Protein AF-A0A7C2U7B7-F1 (afdb_monomer)

pLDDT: mean 71.04, std 18.36, range [31.14, 94.94]

Mean predicted aligned error: 12.23 Å

Radius of gyration: 15.91 Å; Cα contacts (8 Å, |Δi|>4): 123; chains: 1; bounding box: 51×44×32 Å

Sequence (130 aa):
MKPDNKTHLIMGVMRTALLKKLYIAVEEWAQEHNVEPIFIEVKYTGLGNNVEIMVVAHKGLENWRDLERDRSFHNFLQTRFDRNDGLGLTMIRIMAEDEYEKYGGDEACNHLASLWYQQRLSQSLVSKSS

Foldseek 3Di:
DDDDPDDPPPPPDPDDPVQVLVQVLVVVLCVVQVFAWPDWDWDAPPPPLEIEIETETQDRCPPPDQVRVVVSSVVSVCVVDPVVVVYHHQYYYYYYPVVCVVLVHPPSVVVVSVVVSVVVVVVVVVVPPD

Nearest PDB structures (foldseek):
  7oyc-assembly1_D2  TM=4.890E-01  e=9.681E-03  Xenopus laevis
  8rxx-assembly1_SC  TM=5.132E-01  e=9.883E-02  Leishmania major strain Friedlin
  8q87-assembly1_Ac  TM=4.882E-01  e=5.438E-02  Gallus gallus
  7oya-assembly1_D2  TM=5.26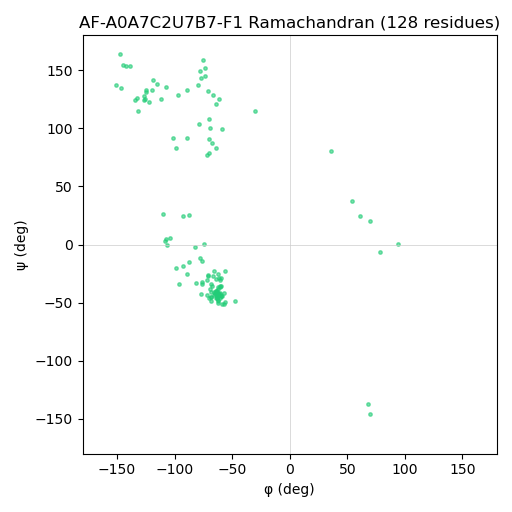9E-01  e=1.377E-01  Danio rerio
  8p5d-assembly1_SD0  TM=5.506E-01  e=4.257E-01  Spraguea lophii 42_110

Structure (mmCIF, N/CA/C/O backbone):
data_AF-A0A7C2U7B7-F1
#
_entry.id   AF-A0A7C2U7B7-F1
#
loop_
_atom_site.group_PDB
_atom_site.id
_atom_site.type_symbol
_atom_site.label_atom_id
_atom_site.label_alt_id
_atom_site.label_comp_id
_atom_site.label_asym_id
_atom_site.label_entity_id
_atom_site.label_seq_id
_atom_site.pdbx_PDB_ins_code
_atom_site.Cartn_x
_atom_site.Cartn_y
_atom_site.Cartn_z
_atom_site.occupancy
_atom_site.B_iso_or_equiv
_atom_site.auth_seq_id
_atom_site.auth_comp_id
_atom_site.auth_asym_id
_atom_site.auth_atom_id
_atom_site.pdbx_PDB_model_num
ATOM 1 N N . MET A 1 1 ? -26.186 26.451 -6.795 1.00 38.72 1 MET A N 1
ATOM 2 C CA . MET A 1 1 ? -25.382 25.212 -6.862 1.00 38.72 1 MET A CA 1
ATOM 3 C C . MET A 1 1 ? -23.996 25.532 -6.338 1.00 38.72 1 MET A C 1
ATOM 5 O O . MET A 1 1 ? -23.393 26.474 -6.836 1.00 38.72 1 MET A O 1
ATOM 9 N N . LYS A 1 2 ? -23.548 24.845 -5.282 1.00 31.14 2 LYS A N 1
ATOM 10 C CA . LYS A 1 2 ? -22.167 24.955 -4.791 1.00 31.14 2 LYS A CA 1
ATOM 11 C C . LYS A 1 2 ? -21.265 24.130 -5.723 1.00 31.14 2 LYS A C 1
ATOM 13 O O . LYS A 1 2 ? -21.736 23.100 -6.197 1.00 31.14 2 LYS A O 1
ATOM 18 N N . PRO A 1 3 ? -20.031 24.560 -6.019 1.00 42.00 3 PRO A N 1
ATOM 19 C CA . PRO A 1 3 ? -19.084 23.708 -6.723 1.00 42.00 3 PRO A CA 1
ATOM 20 C C . PRO A 1 3 ? -18.698 22.526 -5.822 1.00 42.00 3 PRO A C 1
ATOM 22 O O . PRO A 1 3 ? -18.346 22.725 -4.659 1.00 42.00 3 PRO A O 1
ATOM 25 N N . ASP A 1 4 ? -18.810 21.310 -6.357 1.00 44.53 4 ASP A N 1
ATOM 26 C CA . ASP A 1 4 ? -18.358 20.083 -5.705 1.00 44.53 4 ASP A CA 1
ATOM 27 C C . ASP A 1 4 ? -16.844 20.145 -5.480 1.00 44.53 4 ASP A C 1
ATOM 29 O O . ASP A 1 4 ? -16.071 20.343 -6.425 1.00 44.53 4 ASP A O 1
ATOM 33 N N . ASN A 1 5 ? -16.431 19.960 -4.224 1.00 38.12 5 ASN A N 1
ATOM 34 C CA . ASN A 1 5 ? -15.045 19.742 -3.826 1.00 38.12 5 ASN A CA 1
ATOM 35 C C . ASN A 1 5 ? -14.562 18.419 -4.432 1.00 38.12 5 ASN A C 1
ATOM 37 O O . ASN A 1 5 ? -14.574 17.371 -3.793 1.00 38.12 5 ASN A O 1
ATOM 41 N N . LYS A 1 6 ? -14.145 18.470 -5.697 1.00 39.34 6 LYS A N 1
ATOM 42 C CA . LYS A 1 6 ? -13.355 17.414 -6.312 1.00 39.34 6 LYS A CA 1
ATOM 43 C C . LYS A 1 6 ? -12.027 17.352 -5.572 1.00 39.34 6 LYS A C 1
ATOM 45 O O . LYS A 1 6 ? -11.303 18.345 -5.501 1.00 39.34 6 LYS A O 1
ATOM 50 N N . THR A 1 7 ? -11.754 16.182 -5.013 1.00 38.62 7 THR A N 1
ATOM 51 C CA . THR A 1 7 ? -10.451 15.708 -4.561 1.00 38.62 7 THR A CA 1
ATOM 52 C C . THR A 1 7 ? -9.354 16.333 -5.414 1.00 38.62 7 THR A C 1
ATOM 54 O O . THR A 1 7 ? -9.304 16.123 -6.629 1.00 38.62 7 THR A O 1
ATOM 57 N N . HIS A 1 8 ? -8.511 17.155 -4.793 1.00 36.41 8 HIS A N 1
ATOM 58 C CA . HIS A 1 8 ? -7.328 17.679 -5.453 1.00 36.41 8 HIS A CA 1
ATOM 59 C C . HIS A 1 8 ? -6.372 16.499 -5.625 1.00 36.41 8 HIS A C 1
ATOM 61 O O . HIS A 1 8 ? -5.590 16.177 -4.740 1.00 36.41 8 HIS A O 1
ATOM 67 N N . LEU A 1 9 ? -6.485 15.819 -6.765 1.00 38.97 9 LEU A N 1
ATOM 68 C CA . LEU A 1 9 ? -5.456 14.929 -7.275 1.00 38.97 9 LEU A CA 1
ATOM 69 C C . LEU A 1 9 ? -4.190 15.770 -7.445 1.00 38.97 9 LEU A C 1
ATOM 71 O O . LEU A 1 9 ? -4.031 16.489 -8.434 1.00 38.97 9 LEU A O 1
ATOM 75 N N . ILE A 1 10 ? -3.285 15.684 -6.473 1.00 46.34 10 ILE A N 1
ATOM 76 C CA . ILE A 1 10 ? -1.894 16.076 -6.659 1.00 46.34 10 ILE A CA 1
ATOM 77 C C . ILE A 1 10 ? -1.315 15.055 -7.645 1.00 46.34 10 ILE A C 1
ATOM 79 O O . ILE A 1 10 ? -0.815 13.997 -7.280 1.00 46.34 10 ILE A O 1
ATOM 83 N N . MET A 1 11 ? -1.470 15.345 -8.939 1.00 48.50 11 MET A N 1
ATOM 84 C CA . MET A 1 11 ? -0.898 14.569 -10.035 1.00 48.50 11 MET A CA 1
ATOM 85 C C . MET A 1 11 ? 0.618 14.790 -10.089 1.00 48.50 11 MET A C 1
ATOM 87 O O . MET A 1 11 ? 1.135 15.505 -10.948 1.00 48.50 11 MET A O 1
ATOM 91 N N . GLY A 1 12 ? 1.349 14.138 -9.188 1.00 41.72 12 GLY A N 1
ATOM 92 C CA . GLY A 1 12 ? 2.781 13.904 -9.332 1.00 41.72 12 GLY A CA 1
ATOM 93 C C . GLY A 1 12 ? 3.048 12.882 -10.443 1.00 41.72 12 GLY A C 1
ATOM 94 O O . GLY A 1 12 ? 3.250 11.711 -10.174 1.00 41.72 12 GLY A O 1
ATOM 95 N N . VAL A 1 13 ? 2.986 13.312 -11.707 1.00 41.56 13 VAL A N 1
ATOM 96 C CA . 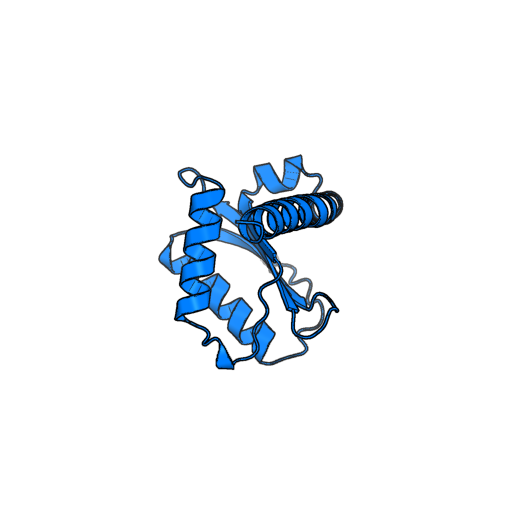VAL A 1 13 ? 3.616 12.695 -12.895 1.00 41.56 13 VAL A CA 1
ATOM 97 C C . VAL A 1 13 ? 3.680 11.139 -12.908 1.00 41.56 13 VAL A C 1
ATOM 99 O O . VAL A 1 13 ? 4.729 10.536 -12.689 1.00 41.56 13 VAL A O 1
ATOM 102 N N . MET A 1 14 ? 2.577 10.461 -13.265 1.00 53.56 14 MET A N 1
ATOM 103 C CA . MET A 1 14 ? 2.556 9.000 -13.498 1.00 53.56 14 MET A CA 1
ATOM 104 C C . MET A 1 14 ? 3.337 8.608 -14.771 1.00 53.56 14 MET A C 1
ATOM 106 O O . MET A 1 14 ? 2.813 8.720 -15.881 1.00 53.56 14 MET A O 1
ATOM 110 N N . ARG A 1 15 ? 4.583 8.126 -14.633 1.00 53.34 15 ARG A N 1
ATOM 111 C CA . ARG A 1 15 ? 5.495 7.872 -15.776 1.00 53.34 15 ARG A CA 1
ATOM 112 C C . ARG A 1 15 ? 5.497 6.458 -16.373 1.00 53.34 15 ARG A C 1
ATOM 114 O O . ARG A 1 15 ? 5.951 6.329 -17.505 1.00 53.34 15 ARG A O 1
ATOM 121 N N . THR A 1 16 ? 5.013 5.405 -15.701 1.00 68.88 16 THR A N 1
ATOM 122 C CA . THR A 1 16 ? 5.154 4.019 -16.217 1.00 68.88 16 THR A CA 1
ATOM 123 C C . THR A 1 16 ? 3.903 3.153 -16.038 1.00 68.88 16 THR A C 1
ATOM 125 O O . THR A 1 16 ? 3.097 3.362 -15.132 1.00 68.88 16 THR A O 1
ATOM 128 N N . ALA A 1 17 ? 3.740 2.148 -16.909 1.00 79.19 17 ALA A N 1
ATOM 129 C CA . ALA A 1 17 ? 2.646 1.174 -16.831 1.00 79.19 17 ALA A CA 1
ATOM 130 C C . ALA A 1 17 ? 2.674 0.355 -15.527 1.00 79.19 17 ALA A C 1
ATOM 132 O O . ALA A 1 17 ? 1.625 -0.051 -15.037 1.00 79.19 17 ALA A O 1
ATOM 133 N N . LEU A 1 18 ? 3.860 0.152 -14.946 1.00 80.88 18 LEU A N 1
ATOM 134 C CA . LEU A 1 18 ? 4.031 -0.586 -13.698 1.00 80.88 18 LEU A CA 1
ATOM 135 C C . LEU A 1 18 ? 3.452 0.159 -12.492 1.00 80.88 18 LEU A C 1
ATOM 137 O O . LEU A 1 18 ? 2.678 -0.426 -11.742 1.00 80.88 18 LEU A O 1
ATOM 141 N N . LEU A 1 19 ? 3.765 1.452 -12.336 1.00 83.44 19 LEU A N 1
ATOM 142 C CA . LEU A 1 19 ? 3.226 2.253 -11.229 1.00 83.44 19 LEU A CA 1
ATOM 143 C C . LEU A 1 19 ? 1.695 2.324 -11.281 1.00 83.44 19 LEU A C 1
ATOM 145 O O . LEU A 1 19 ? 1.044 2.259 -10.245 1.00 83.44 19 LEU A O 1
ATOM 149 N N . LYS A 1 20 ? 1.114 2.380 -12.488 1.00 83.69 20 LYS A N 1
ATOM 150 C CA . LYS A 1 20 ? -0.344 2.322 -12.675 1.00 83.69 20 LYS A CA 1
ATOM 151 C C . LYS A 1 20 ? -0.934 0.988 -12.223 1.00 83.69 20 LYS A C 1
ATOM 153 O O . LYS A 1 20 ? -1.933 0.986 -11.518 1.00 83.69 20 LYS A O 1
ATOM 158 N N . LYS A 1 21 ? -0.315 -0.136 -12.600 1.00 86.06 21 LYS A N 1
ATOM 159 C CA . LYS A 1 21 ? -0.755 -1.465 -12.145 1.00 86.06 21 LYS A CA 1
ATOM 160 C C . LYS A 1 21 ? -0.676 -1.592 -10.625 1.00 86.06 21 LYS A C 1
ATOM 162 O O . LYS A 1 21 ? -1.589 -2.137 -10.023 1.00 86.06 21 LYS A O 1
ATOM 167 N N . LEU A 1 22 ? 0.396 -1.085 -10.015 1.00 87.56 22 LEU A N 1
ATOM 168 C CA . LEU A 1 22 ? 0.559 -1.114 -8.563 1.00 87.56 22 LEU A CA 1
ATOM 169 C C . LEU A 1 22 ? -0.482 -0.253 -7.856 1.00 87.56 22 LEU A C 1
ATOM 171 O O . LEU A 1 22 ? -1.059 -0.718 -6.886 1.00 87.56 22 LEU A O 1
ATOM 175 N N . TYR A 1 23 ? -0.760 0.951 -8.360 1.00 88.31 23 TYR A N 1
ATOM 176 C CA . TYR A 1 23 ? -1.818 1.806 -7.823 1.00 88.31 23 TYR A CA 1
ATOM 177 C C . TYR A 1 23 ? -3.177 1.095 -7.827 1.00 88.31 23 TYR A C 1
ATOM 179 O O . TYR A 1 23 ? -3.819 1.014 -6.788 1.00 88.31 23 TYR A O 1
ATOM 187 N N . ILE A 1 24 ? -3.554 0.495 -8.962 1.00 90.25 24 ILE A N 1
ATOM 188 C CA . ILE A 1 24 ? -4.796 -0.285 -9.081 1.00 90.25 24 ILE A CA 1
ATOM 189 C C . ILE A 1 24 ? -4.808 -1.439 -8.071 1.00 90.25 24 ILE A C 1
ATOM 191 O O . ILE A 1 24 ? -5.796 -1.635 -7.374 1.00 90.25 24 ILE A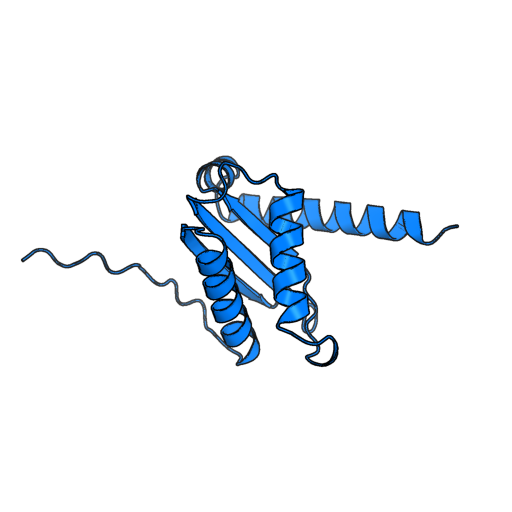 O 1
ATOM 195 N N . ALA A 1 25 ? -3.695 -2.163 -7.933 1.00 91.44 25 ALA A N 1
ATOM 196 C CA . ALA A 1 25 ? -3.583 -3.235 -6.950 1.00 91.44 25 ALA A CA 1
ATOM 197 C C . ALA A 1 25 ? -3.769 -2.723 -5.508 1.00 91.44 25 ALA A C 1
ATOM 199 O O . ALA A 1 25 ? -4.378 -3.408 -4.691 1.00 91.44 25 ALA A O 1
ATOM 200 N N . VAL A 1 26 ? -3.288 -1.518 -5.187 1.00 91.88 26 VAL A N 1
ATOM 201 C CA . VAL A 1 26 ? -3.515 -0.907 -3.869 1.00 91.88 26 VAL A CA 1
ATOM 202 C C . VAL A 1 26 ? -5.000 -0.646 -3.626 1.00 91.88 26 VAL A C 1
ATOM 204 O O . VAL A 1 26 ? -5.503 -0.979 -2.554 1.00 91.88 26 VAL A O 1
ATOM 207 N N . GLU A 1 27 ? -5.700 -0.083 -4.611 1.00 92.06 27 GLU A N 1
ATOM 208 C CA . GLU A 1 27 ? -7.141 0.178 -4.518 1.00 92.06 27 GLU A CA 1
ATOM 209 C C . GLU A 1 27 ? -7.943 -1.119 -4.351 1.00 92.06 27 GLU A C 1
ATOM 211 O O . GLU A 1 27 ? -8.835 -1.193 -3.508 1.00 92.06 27 GLU A O 1
ATOM 216 N N . GLU A 1 28 ? -7.587 -2.165 -5.100 1.00 94.75 28 GLU A N 1
ATOM 217 C CA . GLU A 1 28 ? -8.223 -3.482 -5.007 1.00 94.75 28 GLU A CA 1
ATOM 218 C C . GLU A 1 28 ? -8.019 -4.111 -3.624 1.00 94.75 28 GLU A C 1
ATOM 220 O O . GLU A 1 28 ? -8.977 -4.596 -3.027 1.00 94.75 28 GLU A O 1
ATOM 225 N N . TRP A 1 29 ? -6.801 -4.052 -3.075 1.00 94.94 29 TRP A N 1
ATOM 226 C CA . TRP A 1 29 ? -6.543 -4.518 -1.711 1.00 94.94 29 TRP A CA 1
ATOM 227 C C . TRP A 1 29 ? -7.374 -3.744 -0.685 1.00 94.94 29 TRP A C 1
ATOM 229 O O . TRP A 1 29 ? -7.994 -4.345 0.192 1.00 94.94 29 TRP A O 1
ATOM 239 N N . ALA A 1 30 ? -7.422 -2.415 -0.801 1.00 93.12 30 ALA A N 1
ATOM 240 C CA . ALA A 1 30 ? -8.192 -1.592 0.121 1.00 93.12 30 ALA A CA 1
ATOM 241 C C . ALA A 1 30 ? -9.682 -1.964 0.080 1.00 93.12 30 ALA A C 1
ATOM 243 O O . ALA A 1 30 ? -10.310 -2.142 1.124 1.00 93.12 30 ALA A O 1
ATOM 244 N N . GLN A 1 31 ? -10.222 -2.188 -1.119 1.00 93.81 31 GLN A N 1
ATOM 245 C CA . GLN A 1 31 ? -11.592 -2.647 -1.308 1.00 93.81 31 GLN A CA 1
ATOM 246 C C . GLN A 1 31 ? -11.834 -4.043 -0.709 1.00 93.81 31 GLN A C 1
ATOM 248 O O . GLN A 1 31 ? -12.825 -4.233 -0.005 1.00 93.81 31 GLN A O 1
ATOM 253 N N . GLU A 1 32 ? -10.940 -5.011 -0.944 1.00 94.62 32 GLU A N 1
ATOM 254 C CA . GLU A 1 32 ? -11.046 -6.379 -0.404 1.00 94.62 32 GLU A CA 1
ATOM 255 C C . GLU A 1 32 ? -11.061 -6.403 1.133 1.00 94.62 32 GLU A C 1
ATOM 257 O O . GLU A 1 32 ? -11.690 -7.271 1.744 1.00 94.62 32 GLU A O 1
ATOM 262 N N . HIS A 1 33 ? -10.413 -5.423 1.763 1.00 93.75 33 HIS A N 1
ATOM 263 C CA . HIS A 1 33 ? -10.284 -5.328 3.213 1.00 93.75 33 HIS A CA 1
ATOM 264 C C . HIS A 1 33 ? -11.194 -4.278 3.871 1.00 93.75 33 HIS A C 1
ATOM 266 O O . HIS A 1 33 ? -11.124 -4.113 5.088 1.00 93.75 33 HIS A O 1
ATOM 272 N N . ASN A 1 34 ? -12.090 -3.626 3.118 1.00 94.62 34 ASN A N 1
ATOM 273 C CA . ASN A 1 34 ? -12.940 -2.520 3.591 1.00 94.62 34 ASN A CA 1
ATOM 274 C C . ASN A 1 34 ? -12.138 -1.371 4.238 1.00 94.62 34 ASN A C 1
ATOM 276 O O . ASN A 1 34 ? -12.560 -0.778 5.230 1.00 94.62 34 ASN A O 1
ATOM 280 N N . VAL A 1 35 ? -10.965 -1.081 3.681 1.00 93.12 35 VAL A N 1
ATOM 281 C CA . VAL A 1 35 ? -10.121 0.055 4.052 1.00 93.12 35 VAL A CA 1
ATOM 282 C C . VAL A 1 35 ? -10.523 1.249 3.192 1.00 93.12 35 VAL A C 1
ATOM 284 O O . VAL A 1 35 ? -10.658 1.121 1.977 1.00 93.12 35 VAL A O 1
ATOM 287 N N . GLU A 1 36 ? -10.704 2.417 3.809 1.00 88.12 36 GLU A N 1
ATOM 288 C CA . GLU A 1 36 ? -11.036 3.668 3.116 1.00 88.12 36 GLU A CA 1
ATOM 289 C C . GLU A 1 36 ? -9.776 4.544 2.989 1.00 88.12 36 GLU A C 1
ATOM 291 O O . GLU A 1 36 ? -9.467 5.311 3.909 1.00 88.12 36 GLU A O 1
ATOM 296 N N . PRO A 1 37 ? -9.006 4.437 1.887 1.00 85.56 37 PRO A N 1
ATOM 297 C CA . PRO A 1 37 ? -7.819 5.252 1.684 1.00 85.56 37 PRO A CA 1
ATOM 298 C C . PRO A 1 37 ? -8.201 6.708 1.400 1.00 85.56 37 PRO A C 1
ATOM 300 O O . PRO A 1 37 ? -9.027 6.995 0.536 1.00 85.56 37 PRO A O 1
ATOM 303 N N . ILE A 1 38 ? -7.545 7.637 2.090 1.00 81.94 38 ILE A N 1
ATOM 304 C CA . ILE A 1 38 ? -7.596 9.079 1.798 1.00 81.94 38 ILE A CA 1
ATOM 305 C C . ILE A 1 38 ? -6.385 9.541 0.991 1.00 81.94 38 ILE A C 1
ATOM 307 O O . ILE A 1 38 ? -6.441 10.569 0.315 1.00 81.94 38 ILE A O 1
ATOM 311 N N . PHE A 1 39 ? -5.301 8.766 1.026 1.00 80.69 39 PHE A N 1
ATOM 312 C CA . PHE A 1 39 ? -4.089 9.033 0.271 1.00 80.69 39 PHE A CA 1
ATOM 313 C C . PHE A 1 39 ? -3.415 7.727 -0.148 1.00 80.69 39 PHE A C 1
ATOM 315 O O . PHE A 1 39 ? -3.246 6.813 0.660 1.00 80.69 39 PHE A O 1
ATOM 322 N N . ILE A 1 40 ? -3.004 7.661 -1.415 1.00 84.44 40 ILE A N 1
ATOM 323 C CA . ILE A 1 40 ? -2.194 6.576 -1.968 1.00 84.44 40 ILE A CA 1
ATOM 324 C C . ILE A 1 40 ? -1.076 7.202 -2.798 1.00 84.44 40 ILE A C 1
ATOM 326 O O . ILE A 1 40 ? -1.342 7.923 -3.761 1.00 84.44 40 ILE A O 1
ATOM 330 N N . GLU A 1 41 ? 0.167 6.868 -2.474 1.00 83.31 41 GLU A N 1
ATOM 331 C CA . GLU A 1 41 ? 1.337 7.200 -3.280 1.00 83.31 41 GLU A CA 1
ATOM 332 C C . GLU A 1 41 ? 2.049 5.923 -3.713 1.00 83.31 41 GLU A C 1
ATOM 334 O O . GLU A 1 41 ? 2.307 5.028 -2.911 1.00 83.31 41 GLU A O 1
ATOM 339 N N . VAL A 1 42 ? 2.388 5.858 -5.000 1.00 86.38 42 VAL A N 1
ATOM 340 C CA . VAL A 1 42 ? 3.212 4.798 -5.583 1.00 86.38 42 VAL A CA 1
ATOM 341 C C . VAL A 1 42 ? 4.290 5.472 -6.423 1.00 86.38 42 VAL A C 1
ATOM 343 O O . VAL A 1 42 ? 3.984 6.109 -7.434 1.00 86.38 42 VAL A O 1
ATOM 346 N N . LYS A 1 43 ? 5.557 5.335 -6.030 1.00 83.25 43 LYS A N 1
ATOM 347 C CA . LYS A 1 43 ? 6.679 6.006 -6.704 1.00 83.25 43 LYS A CA 1
ATOM 348 C C . LYS A 1 43 ? 7.920 5.133 -6.787 1.00 83.25 43 LYS A C 1
ATOM 350 O O . LYS A 1 43 ? 8.137 4.259 -5.956 1.00 83.25 43 LYS A O 1
ATOM 355 N N . TYR A 1 44 ? 8.763 5.384 -7.785 1.00 83.00 44 TYR A N 1
ATOM 356 C CA . TYR A 1 44 ? 10.105 4.802 -7.796 1.00 83.00 44 TYR A CA 1
ATOM 357 C C . TYR A 1 44 ? 10.992 5.494 -6.763 1.00 83.00 44 TYR A C 1
ATOM 359 O O . TYR A 1 44 ? 10.927 6.711 -6.611 1.00 83.00 44 TYR A O 1
ATOM 367 N N . THR A 1 45 ? 11.885 4.734 -6.133 1.00 77.75 45 THR A N 1
ATOM 368 C CA . THR A 1 45 ? 12.851 5.269 -5.154 1.00 77.75 45 THR A CA 1
ATOM 369 C C . THR A 1 45 ? 14.040 5.977 -5.800 1.00 77.75 45 THR A C 1
ATOM 371 O O . THR A 1 45 ? 14.849 6.599 -5.120 1.00 77.75 45 THR A O 1
ATOM 374 N N . GLY A 1 46 ? 14.202 5.836 -7.120 1.00 71.38 46 GLY A N 1
ATOM 375 C CA . GLY A 1 46 ? 15.401 6.262 -7.846 1.00 71.38 46 GLY A CA 1
ATOM 376 C C . GLY A 1 46 ? 16.590 5.299 -7.710 1.00 71.38 46 GLY A C 1
ATOM 377 O O . GLY A 1 46 ? 17.584 5.468 -8.412 1.00 71.38 46 GLY A O 1
ATOM 378 N N . LEU A 1 47 ? 16.489 4.258 -6.874 1.00 67.56 47 LEU A N 1
ATOM 379 C CA . LEU A 1 47 ? 17.498 3.205 -6.729 1.00 67.56 47 LEU A CA 1
ATOM 380 C C . LEU A 1 47 ? 17.093 1.968 -7.541 1.00 67.56 47 LEU A C 1
ATOM 382 O O . LEU A 1 47 ? 16.517 1.027 -7.006 1.00 67.56 47 LEU A O 1
ATOM 386 N N . GLY A 1 48 ? 17.390 1.948 -8.841 1.00 71.94 48 GLY A N 1
ATOM 387 C CA . GLY A 1 48 ? 16.991 0.847 -9.730 1.00 71.94 48 GLY A CA 1
ATOM 388 C C . GLY A 1 48 ? 15.475 0.797 -9.974 1.00 71.94 48 GLY A C 1
ATOM 389 O O . GLY A 1 48 ? 14.819 1.834 -10.015 1.00 71.94 48 GLY A O 1
ATOM 390 N N . ASN A 1 49 ? 14.906 -0.407 -10.121 1.00 71.88 49 ASN A N 1
ATOM 391 C CA . ASN A 1 49 ? 13.463 -0.622 -10.360 1.00 71.88 49 ASN A CA 1
ATOM 392 C C . ASN A 1 49 ? 12.639 -0.709 -9.065 1.00 71.88 49 ASN A C 1
ATOM 394 O O . ASN A 1 49 ? 11.585 -1.345 -9.014 1.00 71.88 49 ASN A O 1
ATOM 398 N N . ASN A 1 50 ? 13.148 -0.099 -8.003 1.00 78.31 50 ASN A N 1
ATOM 399 C CA . ASN A 1 50 ? 12.571 -0.182 -6.680 1.00 78.31 50 ASN A CA 1
ATOM 400 C C . ASN A 1 50 ? 11.385 0.768 -6.523 1.00 78.31 50 ASN A C 1
ATOM 402 O O . ASN A 1 50 ? 11.455 1.925 -6.944 1.00 78.31 50 ASN A O 1
ATOM 406 N N . VAL A 1 51 ? 10.316 0.283 -5.894 1.00 81.50 51 VAL A N 1
ATOM 407 C CA . VAL A 1 51 ? 9.075 1.034 -5.682 1.00 81.50 51 VAL A CA 1
ATOM 408 C C . VAL A 1 51 ? 8.790 1.203 -4.191 1.00 81.50 51 VAL A C 1
ATOM 410 O O . VAL A 1 51 ? 9.008 0.293 -3.384 1.00 81.50 51 VAL A O 1
ATOM 413 N N . GLU A 1 52 ? 8.295 2.389 -3.861 1.00 85.50 52 GLU A N 1
ATOM 414 C CA . GLU A 1 52 ? 7.716 2.783 -2.584 1.00 85.50 52 GLU A CA 1
ATOM 415 C C . GLU A 1 52 ? 6.206 2.920 -2.726 1.00 85.50 52 GLU A C 1
ATOM 417 O O . GLU A 1 52 ? 5.718 3.509 -3.696 1.00 85.50 52 GLU A O 1
ATOM 422 N N . ILE A 1 53 ? 5.482 2.378 -1.748 1.00 87.38 53 ILE A N 1
ATOM 423 C CA . ILE A 1 53 ? 4.030 2.478 -1.652 1.00 87.38 53 ILE A CA 1
ATOM 424 C C . ILE A 1 53 ? 3.669 3.029 -0.277 1.00 87.38 53 ILE A C 1
ATOM 426 O O . ILE A 1 53 ? 4.095 2.478 0.741 1.00 87.38 53 ILE A O 1
ATOM 430 N N . MET A 1 54 ? 2.864 4.087 -0.256 1.00 87.31 54 MET A N 1
ATOM 431 C CA . MET A 1 54 ? 2.292 4.660 0.956 1.00 87.31 54 MET A CA 1
ATOM 432 C C . MET A 1 54 ? 0.775 4.718 0.836 1.00 87.31 54 MET A C 1
ATOM 434 O O . MET A 1 54 ? 0.248 5.204 -0.161 1.00 87.31 54 MET A O 1
ATOM 438 N N . VAL A 1 55 ? 0.089 4.236 1.866 1.00 89.12 55 VAL A N 1
ATOM 439 C CA . VAL A 1 55 ? -1.365 4.272 2.003 1.00 89.12 55 VAL A CA 1
ATOM 440 C C . VAL A 1 55 ? -1.695 4.906 3.343 1.00 89.12 55 VAL A C 1
ATOM 442 O O . VAL A 1 55 ? -1.245 4.423 4.383 1.00 89.12 55 VAL A O 1
ATOM 445 N N . VAL A 1 56 ? -2.491 5.970 3.312 1.00 85.44 56 VAL A N 1
ATOM 446 C CA . VAL A 1 56 ? -3.104 6.552 4.507 1.00 85.44 56 VAL A CA 1
ATOM 447 C C . VAL A 1 56 ? -4.600 6.313 4.419 1.00 85.44 56 VAL A C 1
ATOM 449 O O . VAL A 1 56 ? -5.227 6.666 3.415 1.00 85.44 56 VAL A O 1
ATOM 452 N N . ALA A 1 57 ? -5.166 5.699 5.451 1.00 86.50 57 ALA A N 1
ATOM 453 C CA . ALA A 1 57 ? -6.576 5.355 5.503 1.00 86.50 57 ALA A CA 1
ATOM 454 C C . ALA A 1 57 ? -7.303 6.112 6.611 1.00 86.50 57 ALA A C 1
ATOM 456 O O . ALA A 1 57 ? -6.813 6.221 7.732 1.00 86.50 57 ALA A O 1
ATOM 457 N N . HIS A 1 58 ? -8.504 6.584 6.293 1.00 83.50 58 HIS A N 1
ATOM 458 C CA . HIS A 1 58 ? -9.408 7.183 7.269 1.00 83.50 58 HIS A CA 1
ATOM 459 C C . HIS A 1 58 ? -10.086 6.112 8.136 1.00 83.50 58 HIS A C 1
ATOM 461 O O . HIS A 1 58 ? -10.344 6.347 9.314 1.00 83.50 58 HIS A O 1
ATOM 467 N N . LYS A 1 59 ? -10.369 4.932 7.561 1.00 86.25 59 LYS A N 1
ATOM 468 C CA . LYS A 1 59 ? -11.066 3.813 8.223 1.00 86.25 59 LYS A CA 1
ATOM 469 C C . LYS A 1 59 ? -10.597 2.446 7.738 1.00 86.25 59 LYS A C 1
ATOM 471 O O . LYS A 1 59 ? -9.996 2.328 6.669 1.00 86.25 59 LYS A O 1
ATOM 476 N N . GLY A 1 60 ? -10.934 1.413 8.507 1.00 90.06 60 GLY A N 1
ATOM 477 C CA . GLY A 1 60 ? -10.738 -0.001 8.168 1.00 90.06 60 GLY A CA 1
ATOM 478 C C . GLY A 1 60 ? -9.442 -0.611 8.707 1.00 90.06 60 GLY A C 1
ATOM 479 O O . GLY A 1 60 ? -9.190 -1.798 8.503 1.00 90.06 60 GLY A O 1
ATOM 480 N N . LEU A 1 61 ? -8.630 0.178 9.419 1.00 91.50 61 LEU A N 1
ATOM 481 C CA . LEU A 1 61 ? -7.383 -0.258 10.059 1.00 91.50 61 LEU A CA 1
ATOM 482 C C . LEU A 1 61 ? -7.490 -0.371 11.590 1.00 91.50 61 LEU A C 1
ATOM 484 O O . LEU A 1 61 ? -6.535 -0.786 12.234 1.00 91.50 61 LEU A O 1
ATOM 488 N N . GLU A 1 62 ? -8.643 -0.063 12.187 1.00 86.94 62 GLU A N 1
ATOM 489 C CA . GLU A 1 62 ? -8.831 0.088 13.641 1.00 86.94 62 GLU A CA 1
ATOM 490 C C . GLU A 1 62 ? -8.551 -1.203 14.426 1.00 86.94 62 GLU A C 1
ATOM 492 O O . GLU A 1 62 ? -8.200 -1.166 15.603 1.00 86.94 62 GLU A O 1
ATOM 497 N N . ASN A 1 63 ? -8.699 -2.355 13.766 1.00 85.12 63 ASN A N 1
ATOM 498 C CA . ASN A 1 63 ? -8.460 -3.678 14.347 1.00 85.12 63 ASN A CA 1
ATOM 499 C C . ASN A 1 63 ? -7.180 -4.347 13.826 1.00 85.12 63 ASN A C 1
ATOM 501 O O . ASN A 1 63 ? -6.922 -5.506 14.149 1.00 85.12 63 ASN A O 1
ATOM 505 N N . TRP A 1 64 ? -6.396 -3.651 13.006 1.00 88.88 64 TRP A N 1
ATOM 506 C CA . TRP A 1 64 ? -5.198 -4.201 12.389 1.00 88.88 64 TRP A CA 1
ATOM 507 C C . TRP A 1 64 ? -3.961 -3.810 13.182 1.00 88.88 64 TRP A C 1
ATOM 509 O O . TRP A 1 64 ? -3.716 -2.634 13.433 1.00 88.88 64 TRP A O 1
ATOM 519 N N . ARG A 1 65 ? -3.124 -4.790 13.528 1.00 86.44 65 ARG A N 1
ATOM 520 C CA . ARG A 1 65 ? -1.774 -4.493 14.025 1.00 86.44 65 ARG A CA 1
ATOM 521 C C . ARG A 1 65 ? -0.855 -4.136 12.860 1.00 86.44 65 ARG A C 1
ATOM 523 O O . ARG A 1 65 ? -0.971 -4.727 11.787 1.00 86.44 65 ARG A O 1
ATOM 530 N N . ASP A 1 66 ? 0.138 -3.282 13.102 1.00 81.94 66 ASP A N 1
ATOM 531 C CA . ASP A 1 66 ? 1.100 -2.814 12.089 1.00 81.94 66 ASP A CA 1
ATOM 532 C C . ASP A 1 66 ? 1.710 -3.935 11.238 1.00 81.94 66 ASP A C 1
ATOM 534 O O . ASP A 1 66 ? 1.710 -3.899 10.010 1.00 81.94 66 ASP A O 1
ATOM 538 N N . LEU A 1 67 ? 2.183 -4.992 11.895 1.00 79.69 67 LEU A N 1
ATOM 539 C CA . LEU A 1 67 ? 2.799 -6.126 11.206 1.00 79.69 67 LEU A CA 1
ATOM 540 C C . LEU A 1 67 ? 1.791 -6.974 10.418 1.00 79.69 67 LEU A C 1
ATOM 542 O O . LEU A 1 67 ? 2.179 -7.652 9.467 1.00 79.69 67 LEU A O 1
ATOM 546 N N . GLU A 1 68 ? 0.522 -6.983 10.822 1.00 87.00 68 GLU A N 1
ATOM 547 C CA . GLU A 1 68 ? -0.536 -7.740 10.149 1.00 87.00 68 GLU A CA 1
ATOM 548 C C . GLU A 1 68 ? -0.975 -7.028 8.867 1.00 87.00 68 GLU A C 1
ATOM 550 O O . GLU A 1 68 ? -1.087 -7.688 7.829 1.00 87.00 68 GLU A O 1
ATOM 555 N N . ARG A 1 69 ? -1.122 -5.693 8.906 1.00 87.75 69 ARG A N 1
ATOM 556 C CA . ARG A 1 69 ? -1.438 -4.877 7.717 1.00 87.75 69 ARG A CA 1
ATOM 557 C C . ARG A 1 69 ? -0.338 -4.958 6.669 1.00 87.75 69 ARG A C 1
ATOM 559 O O . ARG A 1 69 ? -0.616 -5.319 5.525 1.00 87.75 69 ARG A O 1
ATOM 566 N N . ASP A 1 70 ? 0.916 -4.771 7.076 1.00 85.44 70 ASP A N 1
ATOM 567 C CA . ASP A 1 70 ? 2.061 -4.829 6.164 1.00 85.44 70 ASP A CA 1
ATOM 568 C C . ASP A 1 70 ? 2.201 -6.214 5.523 1.00 85.44 70 ASP A C 1
ATOM 570 O O . ASP A 1 70 ? 2.464 -6.339 4.325 1.00 85.44 70 ASP A O 1
ATOM 574 N N . ARG A 1 71 ? 2.003 -7.279 6.311 1.00 85.31 71 ARG A N 1
ATOM 575 C CA . ARG A 1 71 ? 2.093 -8.657 5.815 1.00 85.31 71 ARG A CA 1
ATOM 576 C C . ARG A 1 71 ? 0.961 -8.991 4.852 1.00 85.31 71 ARG A C 1
ATOM 578 O O . ARG A 1 71 ? 1.231 -9.608 3.824 1.00 85.31 71 ARG A O 1
ATOM 585 N N . SER A 1 72 ? -0.278 -8.619 5.176 1.00 90.50 72 SER A N 1
ATOM 586 C CA . SER A 1 72 ? -1.427 -8.837 4.290 1.00 90.50 72 SER A CA 1
ATOM 587 C C . SER A 1 72 ? -1.188 -8.186 2.934 1.00 90.50 72 SER A C 1
ATOM 589 O O . SER A 1 72 ? -1.241 -8.864 1.909 1.00 90.50 72 SER A O 1
ATOM 591 N N . PHE A 1 73 ? -0.820 -6.907 2.936 1.00 90.06 73 PHE A N 1
ATOM 592 C CA . PHE A 1 73 ? -0.592 -6.164 1.708 1.00 90.06 73 PHE A CA 1
ATOM 593 C C . PHE A 1 73 ? 0.586 -6.702 0.900 1.00 90.06 73 PHE A C 1
ATOM 595 O O . PHE A 1 73 ? 0.502 -6.864 -0.316 1.00 90.06 73 PHE A O 1
ATOM 602 N N . HIS A 1 74 ? 1.686 -7.047 1.570 1.00 85.56 74 HIS A N 1
ATOM 603 C CA . HIS A 1 74 ? 2.834 -7.642 0.901 1.00 85.56 74 HIS A CA 1
ATOM 604 C C . HIS A 1 74 ? 2.483 -8.989 0.250 1.00 85.56 74 HIS A C 1
ATOM 606 O O . HIS A 1 74 ? 2.865 -9.232 -0.893 1.00 85.56 74 HIS A O 1
ATOM 612 N N . ASN A 1 75 ? 1.733 -9.854 0.939 1.00 86.62 75 ASN A N 1
ATOM 613 C CA . ASN A 1 75 ? 1.282 -11.133 0.383 1.00 86.62 75 ASN A CA 1
ATOM 614 C C . ASN A 1 75 ? 0.331 -10.937 -0.804 1.00 86.62 75 ASN A C 1
ATOM 616 O O . ASN A 1 75 ? 0.433 -11.649 -1.805 1.00 86.62 75 ASN A O 1
ATOM 620 N N . PHE A 1 76 ? -0.565 -9.955 -0.708 1.00 90.00 76 PHE A N 1
ATOM 621 C CA . PHE A 1 76 ? -1.458 -9.574 -1.792 1.00 90.00 76 PHE A CA 1
ATOM 622 C C . PHE A 1 76 ? -0.665 -9.154 -3.038 1.00 90.00 76 PHE A C 1
ATOM 624 O O . PHE A 1 76 ? -0.858 -9.718 -4.116 1.00 90.00 76 PHE A O 1
ATOM 631 N N . LEU A 1 77 ? 0.302 -8.242 -2.886 1.00 86.94 77 LEU A N 1
ATOM 632 C CA . LEU A 1 77 ? 1.146 -7.797 -3.996 1.00 86.94 77 LEU A CA 1
ATOM 633 C C . LEU A 1 77 ? 1.995 -8.935 -4.574 1.00 86.94 77 LEU A C 1
ATOM 635 O O . LEU A 1 77 ? 2.101 -9.045 -5.791 1.00 86.94 77 LEU A O 1
ATOM 639 N N . GLN A 1 78 ? 2.550 -9.816 -3.737 1.00 82.25 78 GLN A N 1
ATOM 640 C CA . GLN A 1 78 ? 3.301 -10.987 -4.209 1.00 82.25 78 GLN A CA 1
ATOM 641 C C . GLN A 1 78 ? 2.449 -11.986 -4.995 1.00 82.25 78 GLN A C 1
ATOM 643 O O . GLN A 1 78 ? 2.971 -12.683 -5.856 1.00 82.25 78 GLN A O 1
ATOM 648 N N . THR A 1 79 ? 1.153 -12.078 -4.696 1.00 83.12 79 THR A N 1
ATOM 649 C CA . THR A 1 79 ?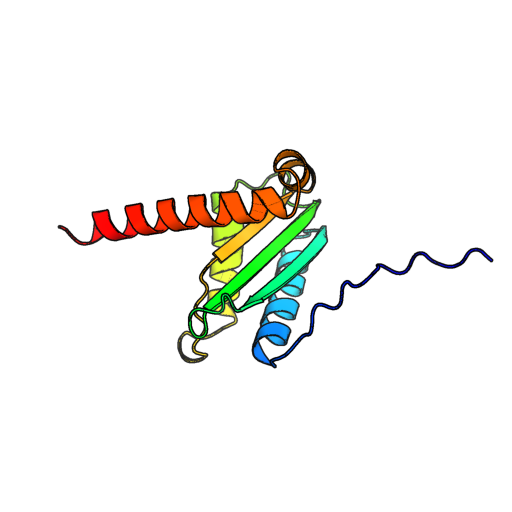 0.233 -12.949 -5.439 1.00 83.12 79 THR A CA 1
ATOM 650 C C . THR A 1 79 ? -0.136 -12.336 -6.792 1.00 83.12 79 THR A C 1
ATOM 652 O O . THR A 1 79 ? -0.360 -13.058 -7.760 1.00 83.12 79 THR A O 1
ATOM 655 N N . ARG A 1 80 ? -0.194 -10.999 -6.867 1.00 81.31 80 ARG A N 1
ATOM 656 C CA . ARG A 1 80 ? -0.641 -10.246 -8.050 1.00 81.31 80 ARG A CA 1
ATOM 657 C C . ARG A 1 80 ? 0.490 -9.918 -9.032 1.00 81.31 80 ARG A C 1
ATOM 659 O O . ARG A 1 80 ? 0.219 -9.748 -10.218 1.00 81.31 80 ARG A O 1
ATOM 666 N N . PHE A 1 81 ? 1.732 -9.842 -8.556 1.00 79.69 81 PHE A N 1
ATOM 667 C CA . PHE A 1 81 ? 2.925 -9.557 -9.357 1.00 79.69 81 PHE A CA 1
ATOM 668 C C . PHE A 1 81 ? 3.936 -10.695 -9.212 1.00 79.69 81 PHE A C 1
ATOM 670 O O . PHE A 1 81 ? 4.372 -11.009 -8.104 1.00 79.69 81 PHE A O 1
ATOM 677 N N . ASP A 1 82 ? 4.324 -11.308 -10.331 1.00 66.44 82 ASP A N 1
ATOM 678 C CA . ASP A 1 82 ? 5.316 -12.383 -10.318 1.00 66.44 82 ASP A CA 1
ATOM 679 C C . ASP A 1 82 ? 6.720 -11.799 -10.071 1.00 66.44 82 ASP A C 1
ATOM 681 O O . ASP A 1 82 ? 7.033 -10.673 -10.466 1.00 66.44 82 ASP A O 1
ATOM 685 N N . ARG A 1 83 ? 7.621 -12.582 -9.465 1.00 58.28 83 ARG A N 1
ATOM 686 C CA . ARG A 1 83 ? 9.033 -12.198 -9.262 1.00 58.28 83 ARG A CA 1
ATOM 687 C C . ARG A 1 83 ? 9.733 -11.830 -10.578 1.00 58.28 83 ARG A C 1
ATOM 689 O O . ARG A 1 83 ? 10.716 -11.092 -10.558 1.00 58.28 83 ARG A O 1
ATOM 696 N N . ASN A 1 84 ? 9.221 -12.324 -11.706 1.00 51.75 84 ASN A N 1
ATOM 697 C CA . ASN A 1 84 ? 9.727 -12.058 -13.051 1.00 51.75 84 ASN A CA 1
ATOM 698 C C . ASN A 1 84 ? 9.364 -10.667 -13.603 1.00 51.75 84 ASN A C 1
ATOM 700 O O . ASN A 1 84 ? 10.004 -10.223 -14.553 1.00 51.75 84 ASN A O 1
ATOM 704 N N . ASP A 1 85 ? 8.419 -9.941 -12.991 1.00 58.56 85 ASP A N 1
ATOM 705 C CA . ASP A 1 85 ? 8.068 -8.569 -13.397 1.00 58.56 85 ASP A CA 1
ATOM 706 C C . ASP A 1 85 ? 9.133 -7.528 -12.983 1.00 58.56 85 ASP A C 1
ATOM 708 O O . ASP A 1 85 ? 8.983 -6.331 -13.239 1.00 58.56 85 ASP A O 1
ATOM 712 N N . GLY A 1 86 ? 10.228 -7.961 -12.340 1.00 57.03 86 GLY A N 1
ATOM 713 C CA . GLY A 1 86 ? 11.339 -7.093 -11.935 1.00 57.03 86 GLY A CA 1
ATOM 714 C C . GLY A 1 86 ? 10.980 -6.120 -10.808 1.00 57.03 86 GLY A C 1
ATOM 715 O O . GLY A 1 86 ? 11.648 -5.098 -10.640 1.00 57.03 86 GLY A O 1
ATOM 716 N N . LEU A 1 87 ? 9.916 -6.420 -10.056 1.00 62.84 87 LEU A N 1
ATOM 717 C CA . LEU A 1 87 ? 9.368 -5.561 -9.015 1.00 62.84 87 LEU A CA 1
ATOM 718 C C . LEU A 1 87 ? 10.192 -5.663 -7.722 1.00 62.84 87 LEU A C 1
ATOM 720 O O . LEU A 1 87 ? 10.084 -6.629 -6.966 1.00 62.84 87 LEU A O 1
ATOM 724 N N . GLY A 1 88 ? 11.013 -4.651 -7.449 1.00 64.88 88 GLY A N 1
ATOM 725 C CA . GLY A 1 88 ? 11.677 -4.495 -6.157 1.00 64.88 88 GLY A CA 1
ATOM 726 C C . GLY A 1 88 ? 10.809 -3.687 -5.193 1.00 64.88 88 GLY A C 1
ATOM 727 O O . GLY A 1 88 ? 10.889 -2.461 -5.167 1.00 64.88 88 GLY A O 1
ATOM 728 N N . LEU A 1 89 ? 9.961 -4.334 -4.388 1.00 67.88 89 LEU A N 1
ATOM 729 C CA . LEU A 1 89 ? 9.250 -3.626 -3.311 1.00 67.88 89 LEU A CA 1
ATOM 730 C C . LEU A 1 89 ? 10.257 -3.249 -2.228 1.00 67.88 89 LEU A C 1
ATOM 732 O O . LEU A 1 89 ? 10.757 -4.113 -1.508 1.00 67.88 89 LEU A O 1
ATOM 736 N N . THR A 1 90 ? 10.575 -1.961 -2.138 1.00 69.88 90 THR A N 1
ATOM 737 C CA . THR A 1 90 ? 11.592 -1.468 -1.196 1.00 69.88 90 THR A CA 1
ATOM 738 C C . THR A 1 90 ? 10.962 -0.959 0.081 1.00 69.88 90 THR A C 1
ATOM 740 O O . THR A 1 90 ? 11.518 -1.153 1.162 1.00 69.88 90 THR A O 1
ATOM 743 N N . MET A 1 91 ? 9.768 -0.378 -0.025 1.00 74.94 91 MET A N 1
ATOM 744 C CA . MET A 1 91 ? 9.022 0.072 1.134 1.00 74.94 91 MET A CA 1
ATOM 745 C C . MET A 1 91 ? 7.523 0.015 0.883 1.00 74.94 91 MET A C 1
ATOM 747 O O . MET A 1 91 ? 7.031 0.433 -0.164 1.00 74.94 91 MET A O 1
ATOM 751 N N . ILE A 1 92 ? 6.816 -0.469 1.893 1.00 83.69 92 ILE A N 1
ATOM 752 C CA . ILE A 1 92 ? 5.366 -0.433 1.998 1.00 83.69 92 ILE A CA 1
ATOM 753 C C . ILE A 1 92 ? 5.065 0.252 3.321 1.00 83.69 92 ILE A C 1
ATOM 755 O O . ILE A 1 92 ? 5.676 -0.081 4.336 1.00 83.69 92 ILE A O 1
ATOM 759 N N . ARG A 1 93 ? 4.141 1.205 3.295 1.00 82.94 93 ARG A N 1
ATOM 760 C CA . ARG A 1 93 ? 3.594 1.849 4.481 1.00 82.94 93 ARG A CA 1
ATOM 761 C C . ARG A 1 93 ? 2.091 1.876 4.369 1.00 82.94 93 ARG A C 1
ATOM 763 O O . ARG A 1 93 ? 1.562 2.408 3.397 1.00 82.94 93 ARG A O 1
ATOM 770 N N . ILE A 1 94 ? 1.429 1.356 5.382 1.00 89.06 94 ILE A N 1
ATOM 771 C CA . ILE A 1 94 ? -0.011 1.480 5.542 1.00 89.06 94 ILE A CA 1
ATOM 772 C C . ILE A 1 94 ? -0.216 2.055 6.926 1.00 89.06 94 ILE A C 1
ATOM 774 O O . ILE A 1 94 ? 0.321 1.509 7.883 1.00 89.06 94 ILE A O 1
ATOM 778 N N . MET A 1 95 ? -0.933 3.164 7.028 1.00 88.62 95 MET A N 1
ATOM 779 C CA . MET A 1 95 ? -1.182 3.822 8.305 1.00 88.62 95 MET A CA 1
ATOM 780 C C . MET A 1 95 ? -2.569 4.450 8.344 1.00 88.62 95 MET A C 1
ATOM 782 O O . MET A 1 95 ? -3.152 4.770 7.308 1.00 88.62 95 MET A O 1
ATOM 786 N N . ALA A 1 96 ? -3.101 4.595 9.547 1.00 88.50 96 ALA A N 1
ATOM 787 C CA . ALA A 1 96 ? -4.303 5.357 9.810 1.00 88.50 96 ALA A CA 1
ATOM 788 C C . ALA A 1 96 ? -4.011 6.867 9.747 1.00 88.50 96 ALA A C 1
ATOM 790 O O . ALA A 1 96 ? -2.866 7.313 9.856 1.00 88.50 96 ALA A O 1
ATOM 791 N N . GLU A 1 97 ? -5.057 7.658 9.533 1.00 81.38 97 GLU A N 1
ATOM 792 C CA . GLU A 1 97 ? -4.979 9.119 9.445 1.00 81.38 97 GLU A CA 1
ATOM 793 C C . GLU A 1 97 ? -4.370 9.751 10.707 1.00 81.38 97 GLU A C 1
ATOM 795 O O . GLU A 1 97 ? -3.502 10.616 10.607 1.00 81.38 97 GLU A O 1
ATOM 800 N N . ASP A 1 98 ? -4.736 9.268 11.894 1.00 81.38 98 ASP A N 1
ATOM 801 C CA . ASP A 1 98 ? -4.214 9.760 13.173 1.00 81.38 98 ASP A CA 1
ATOM 802 C C . ASP A 1 98 ? -2.724 9.432 13.374 1.00 81.38 98 ASP A C 1
ATOM 804 O O . ASP A 1 98 ? -1.964 10.244 13.911 1.00 81.38 98 ASP A O 1
ATOM 808 N N . GLU A 1 99 ? -2.276 8.265 12.903 1.00 81.88 99 GLU A N 1
ATOM 809 C CA . GLU A 1 99 ? -0.857 7.916 12.845 1.00 81.88 99 GLU A CA 1
ATOM 810 C C . GLU A 1 99 ? -0.111 8.883 11.919 1.00 81.88 99 GLU A C 1
ATOM 812 O O . GLU A 1 99 ? 0.914 9.443 12.310 1.00 81.88 99 GLU A O 1
ATOM 817 N N . TYR A 1 100 ? -0.645 9.133 10.722 1.00 77.56 100 TYR A N 1
ATOM 818 C CA . TYR A 1 100 ? -0.050 10.046 9.745 1.00 77.56 100 TYR A CA 1
ATOM 819 C C . TYR A 1 100 ? 0.091 11.481 10.288 1.00 77.56 100 TYR A C 1
ATOM 821 O O . TYR A 1 100 ? 1.159 12.092 10.172 1.00 77.56 100 TYR A O 1
ATOM 829 N N . GLU A 1 101 ? -0.943 12.003 10.953 1.00 73.25 101 GLU A N 1
ATOM 830 C CA . GLU A 1 101 ? -0.924 13.325 11.592 1.00 73.25 101 GLU A CA 1
ATOM 831 C C . GLU A 1 101 ? 0.085 13.406 12.745 1.00 73.25 101 GLU A C 1
ATOM 833 O O . GLU A 1 101 ? 0.838 14.380 12.860 1.00 73.25 101 GLU A O 1
ATOM 838 N N . LYS A 1 102 ? 0.158 12.364 13.583 1.00 72.94 102 LYS A N 1
ATOM 839 C CA . LYS A 1 102 ? 1.106 12.287 14.706 1.00 72.94 102 LYS A CA 1
ATOM 840 C C . LYS A 1 102 ? 2.561 12.342 14.242 1.00 72.94 102 LYS A C 1
ATOM 842 O O . LYS A 1 102 ? 3.422 12.847 14.964 1.00 72.94 102 LYS A O 1
ATOM 847 N N . TYR A 1 103 ? 2.835 11.846 13.040 1.00 66.88 103 TYR A N 1
ATOM 848 C CA . TYR A 1 103 ? 4.145 11.909 12.406 1.00 66.88 103 TYR A CA 1
ATOM 849 C C . TYR A 1 103 ? 4.310 13.133 11.497 1.00 66.88 103 TYR A C 1
ATOM 851 O O . TYR A 1 103 ? 5.135 13.113 10.597 1.00 66.88 103 TYR A O 1
ATOM 859 N N . GLY A 1 104 ? 3.570 14.223 11.712 1.00 57.47 104 GLY A N 1
ATOM 860 C CA . GLY A 1 104 ? 3.810 15.489 11.008 1.00 57.47 104 GLY A CA 1
ATOM 861 C C . GLY A 1 104 ? 3.652 15.409 9.483 1.00 57.47 104 GLY A C 1
ATOM 862 O O . GLY A 1 104 ? 4.260 16.206 8.769 1.00 57.47 104 GLY A O 1
ATOM 863 N N . GLY A 1 105 ? 2.872 14.446 8.980 1.00 64.06 105 GLY A N 1
ATOM 864 C CA . GLY A 1 105 ? 2.617 14.252 7.554 1.00 64.06 105 GLY A CA 1
ATOM 865 C C . GLY A 1 105 ? 3.838 13.782 6.749 1.00 64.06 105 GLY A C 1
ATOM 866 O O . GLY A 1 105 ? 4.586 12.896 7.173 1.00 64.06 105 GLY A O 1
ATOM 867 N N . ASP A 1 106 ? 4.036 14.368 5.564 1.00 56.62 106 ASP A N 1
ATOM 868 C CA . ASP A 1 106 ? 5.033 13.930 4.573 1.00 56.62 106 ASP A CA 1
ATOM 869 C C . ASP A 1 106 ? 6.486 13.963 5.091 1.00 56.62 106 ASP A C 1
ATOM 871 O O . ASP A 1 106 ? 7.293 13.088 4.757 1.00 56.62 106 ASP A O 1
ATOM 875 N N . GLU A 1 107 ? 6.849 14.939 5.931 1.00 51.81 107 GLU A N 1
ATOM 876 C CA . GLU A 1 107 ? 8.237 15.111 6.388 1.00 51.81 107 GLU A CA 1
ATOM 877 C C . GLU A 1 107 ? 8.681 14.022 7.373 1.00 51.81 107 GLU A C 1
ATOM 879 O O . GLU A 1 107 ? 9.771 13.462 7.203 1.00 51.81 107 GLU A O 1
ATOM 884 N N . ALA A 1 108 ? 7.853 13.636 8.352 1.00 50.47 108 ALA A N 1
ATOM 885 C CA . ALA A 1 108 ? 8.223 12.535 9.245 1.00 50.47 108 ALA A CA 1
ATOM 886 C C . ALA A 1 108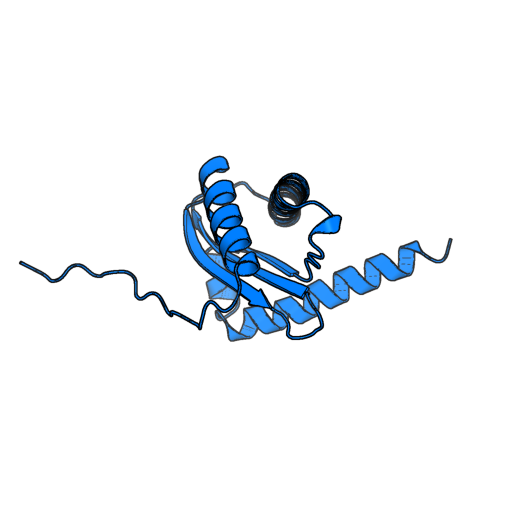 ? 7.823 11.149 8.713 1.00 50.47 108 ALA A C 1
ATOM 888 O O . ALA A 1 108 ? 8.448 10.158 9.107 1.00 50.47 108 ALA A O 1
ATOM 889 N N . CYS A 1 109 ? 6.944 11.055 7.707 1.00 53.72 109 CYS A N 1
ATOM 890 C CA . CYS A 1 109 ? 6.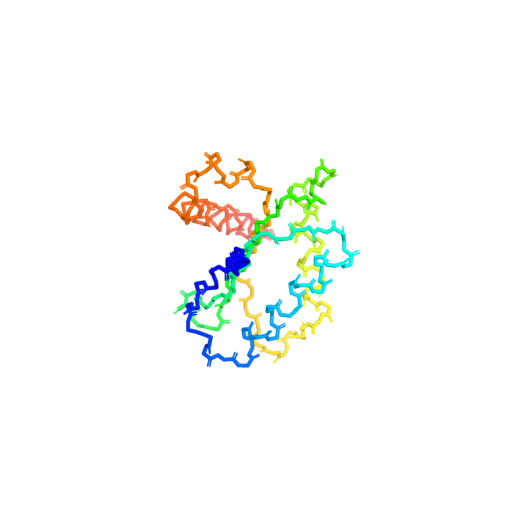792 9.831 6.915 1.00 53.72 109 CYS A CA 1
ATOM 891 C C . CYS A 1 109 ? 8.073 9.456 6.155 1.00 53.72 109 CYS A C 1
ATOM 893 O O . CYS A 1 109 ? 8.412 8.273 6.101 1.00 53.72 109 CYS A O 1
ATOM 895 N N . ASN A 1 110 ? 8.842 10.422 5.648 1.00 54.25 110 ASN A N 1
ATOM 896 C CA . ASN A 1 110 ? 10.163 10.157 5.063 1.00 54.25 110 ASN A CA 1
ATOM 897 C C . ASN A 1 110 ? 11.222 9.794 6.127 1.00 54.25 110 ASN A C 1
ATOM 899 O O . ASN A 1 110 ? 12.119 8.987 5.878 1.00 54.25 110 ASN A O 1
ATOM 903 N N . HIS A 1 111 ? 11.112 10.318 7.350 1.00 49.12 111 HIS A N 1
ATOM 904 C CA . HIS A 1 111 ? 12.020 9.955 8.444 1.00 49.12 111 HIS A CA 1
ATOM 905 C C . HIS A 1 111 ? 11.788 8.517 8.942 1.00 49.12 111 HIS A C 1
ATOM 907 O O . HIS A 1 111 ? 12.726 7.724 9.058 1.00 49.12 111 HIS A O 1
ATOM 913 N N . LEU A 1 112 ? 10.529 8.127 9.150 1.00 54.16 112 LEU A N 1
ATOM 914 C CA . LEU A 1 112 ? 10.158 6.758 9.514 1.00 54.16 112 LEU A CA 1
ATOM 915 C C . LEU A 1 112 ? 10.445 5.743 8.391 1.00 54.16 112 LEU A C 1
ATOM 917 O O . LEU A 1 112 ? 10.596 4.554 8.670 1.00 54.16 112 LEU A O 1
ATOM 921 N N . ALA A 1 113 ? 10.522 6.190 7.132 1.00 51.09 113 ALA A N 1
ATOM 922 C CA . ALA A 1 113 ? 10.941 5.387 5.976 1.00 51.09 113 ALA A CA 1
ATOM 923 C C . ALA A 1 113 ? 12.362 4.909 6.126 1.00 51.09 113 ALA A C 1
ATOM 925 O O . ALA A 1 113 ? 12.641 3.708 6.074 1.00 51.09 113 ALA A O 1
ATOM 926 N N . SER A 1 114 ? 13.229 5.861 6.435 1.00 51.03 114 SER A N 1
ATOM 927 C CA . SER A 1 114 ? 14.612 5.585 6.754 1.00 51.03 114 SER A CA 1
ATOM 928 C C . SER A 1 114 ? 14.737 4.653 7.965 1.00 51.03 114 SER A C 1
ATOM 930 O O . SER A 1 114 ? 15.504 3.694 7.909 1.00 51.03 114 SER A O 1
ATOM 932 N N . LEU A 1 115 ? 13.972 4.877 9.041 1.00 46.62 115 LEU A N 1
ATOM 933 C CA . LEU A 1 115 ? 14.072 4.070 10.267 1.00 46.62 115 LEU A CA 1
ATOM 934 C C . LEU A 1 115 ? 13.588 2.621 10.080 1.00 46.62 115 LEU A C 1
ATOM 936 O O . LEU A 1 115 ? 14.287 1.689 10.479 1.00 46.62 115 LEU A O 1
ATOM 940 N N . TRP A 1 116 ? 12.442 2.408 9.428 1.00 50.34 116 TRP A N 1
ATOM 941 C CA . TRP A 1 116 ? 11.922 1.062 9.159 1.00 50.34 116 TRP A CA 1
ATOM 942 C C . TRP A 1 116 ? 12.828 0.280 8.198 1.00 50.34 116 TRP A C 1
ATOM 944 O O . TRP A 1 116 ? 13.119 -0.894 8.434 1.00 50.34 116 TRP A O 1
ATOM 954 N N . TYR A 1 117 ? 13.347 0.932 7.151 1.00 53.62 117 TYR A N 1
ATOM 955 C CA . TYR A 1 117 ? 14.295 0.312 6.222 1.00 53.62 117 TYR A CA 1
ATOM 956 C C . TYR A 1 117 ? 15.592 -0.104 6.930 1.00 53.62 117 TYR A C 1
ATOM 958 O O . TYR A 1 117 ? 16.061 -1.230 6.758 1.00 53.62 117 TYR A O 1
ATOM 966 N N . GLN A 1 118 ? 16.133 0.752 7.803 1.00 51.41 118 GLN A N 1
ATOM 967 C CA . GLN A 1 118 ? 17.300 0.409 8.620 1.00 51.41 118 GLN A CA 1
ATOM 968 C C . GLN A 1 118 ? 17.028 -0.757 9.580 1.00 51.41 118 GLN A C 1
ATOM 970 O O . GLN A 1 118 ? 17.885 -1.628 9.748 1.00 51.41 118 GLN A O 1
ATOM 975 N N . GLN A 1 119 ? 15.831 -0.827 10.164 1.00 50.62 119 GLN A N 1
ATOM 976 C CA . GLN A 1 119 ? 15.438 -1.929 11.043 1.00 50.62 119 GLN A CA 1
ATOM 977 C C . GLN A 1 119 ? 15.255 -3.252 10.282 1.00 50.62 119 GLN A C 1
ATOM 979 O O . GLN A 1 119 ? 15.654 -4.312 10.761 1.00 50.62 119 GLN A O 1
ATOM 984 N N . ARG A 1 120 ? 14.708 -3.215 9.065 1.00 51.47 120 ARG A N 1
ATOM 985 C CA . ARG A 1 120 ? 14.577 -4.402 8.209 1.00 51.47 120 ARG A CA 1
ATOM 986 C C . ARG A 1 120 ? 15.935 -4.906 7.715 1.00 51.47 120 ARG A C 1
ATOM 988 O O . ARG A 1 120 ? 16.175 -6.115 7.702 1.00 51.47 120 ARG A O 1
ATOM 995 N N . LEU A 1 121 ? 16.841 -4.000 7.344 1.00 52.50 121 LEU A N 1
ATOM 996 C CA . LEU A 1 121 ? 18.208 -4.353 6.954 1.00 52.50 121 LEU A CA 1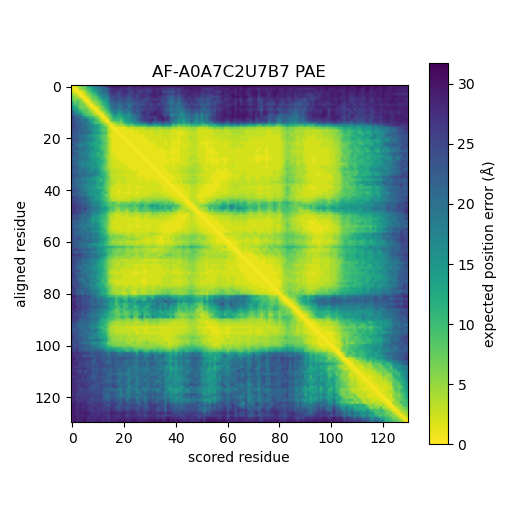
ATOM 997 C C . LEU A 1 121 ? 18.986 -4.996 8.107 1.00 52.50 121 LEU A C 1
ATOM 999 O O . LEU A 1 121 ? 19.661 -6.005 7.893 1.00 52.50 121 LEU A O 1
ATOM 1003 N N . SER A 1 122 ? 18.865 -4.465 9.327 1.00 55.03 122 SER A N 1
ATOM 1004 C CA . SER A 1 122 ? 19.550 -5.035 10.491 1.00 55.03 122 SER A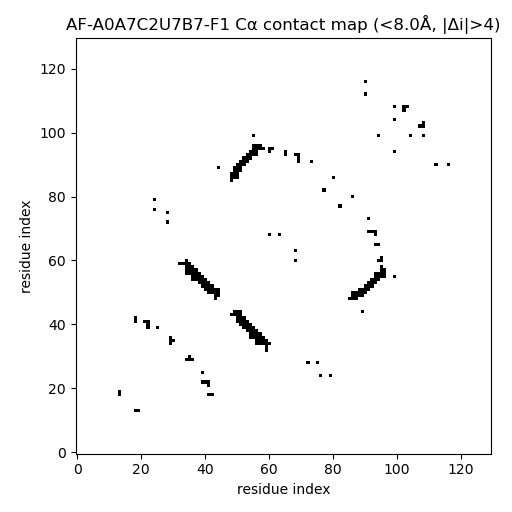 CA 1
ATOM 1005 C C . SER A 1 122 ? 19.054 -6.450 10.813 1.00 55.03 122 SER A C 1
ATOM 1007 O O . SER A 1 122 ? 19.868 -7.340 11.048 1.00 55.03 122 SER A O 1
ATOM 1009 N N . GLN A 1 123 ? 17.748 -6.714 10.704 1.00 47.75 123 GLN A N 1
ATOM 1010 C CA . GLN A 1 123 ? 17.183 -8.058 10.896 1.00 47.75 123 GLN A CA 1
ATOM 1011 C C . GLN A 1 1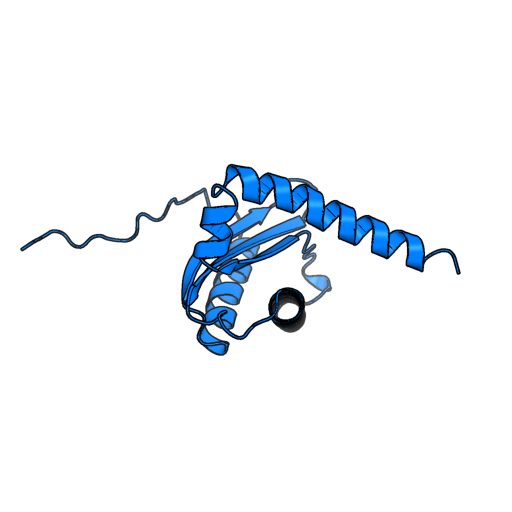23 ? 17.594 -9.051 9.790 1.00 47.75 123 GLN A C 1
ATOM 1013 O O . GLN A 1 123 ? 17.832 -10.232 10.059 1.00 47.75 123 GLN A O 1
ATOM 1018 N N . SER A 1 124 ? 17.747 -8.582 8.547 1.00 45.28 124 SER A N 1
ATOM 1019 C CA . SER A 1 124 ? 18.195 -9.423 7.429 1.00 45.28 124 SER A CA 1
ATOM 1020 C C . SER A 1 124 ? 19.674 -9.821 7.513 1.00 45.28 124 SER A C 1
ATOM 1022 O O . SER A 1 124 ? 20.043 -10.854 6.952 1.00 45.28 124 SER A O 1
ATOM 1024 N N . LEU A 1 125 ? 20.524 -9.016 8.157 1.00 47.28 125 LEU A N 1
ATOM 1025 C CA . LEU A 1 125 ? 21.961 -9.288 8.286 1.00 47.28 125 LEU A CA 1
ATOM 1026 C C . LEU A 1 125 ? 22.273 -10.270 9.422 1.00 47.28 125 LEU A C 1
ATOM 1028 O O . LEU A 1 125 ? 23.166 -11.098 9.281 1.00 47.28 125 LEU A O 1
ATOM 1032 N N . VAL A 1 126 ? 21.496 -10.243 10.508 1.00 50.38 126 VAL A N 1
ATOM 1033 C CA . VAL A 1 126 ? 21.644 -11.188 11.632 1.00 50.38 126 VAL A CA 1
ATOM 1034 C C . VAL A 1 126 ? 21.291 -12.625 11.220 1.00 50.38 126 VAL A C 1
ATOM 1036 O O . VAL A 1 126 ? 21.862 -13.578 11.737 1.00 50.38 126 VAL A O 1
ATOM 1039 N N . SER A 1 127 ? 20.421 -12.792 10.222 1.00 43.28 127 SER A N 1
ATOM 1040 C CA . SER A 1 127 ? 19.943 -14.102 9.753 1.00 43.28 127 SER A CA 1
ATOM 1041 C C . SER A 1 127 ? 20.885 -14.817 8.765 1.00 43.28 127 SER A C 1
ATOM 1043 O O . SER A 1 127 ? 20.566 -15.914 8.315 1.00 43.28 127 SER A O 1
ATOM 1045 N N . LYS A 1 128 ? 22.016 -14.206 8.375 1.00 44.78 128 LYS A N 1
ATOM 1046 C CA . LYS A 1 128 ? 22.970 -14.764 7.388 1.00 44.78 128 LYS A CA 1
ATOM 1047 C C . LYS A 1 128 ? 24.300 -15.243 7.987 1.00 44.78 128 LYS A C 1
ATOM 1049 O O . LYS A 1 128 ? 25.167 -15.678 7.236 1.00 44.78 128 LYS A O 1
ATOM 1054 N N . SER A 1 129 ? 24.454 -15.174 9.308 1.00 42.78 129 SER A N 1
ATOM 1055 C CA . SER A 1 129 ? 25.695 -15.519 10.020 1.00 42.78 129 SER A CA 1
ATOM 1056 C C . SER A 1 129 ? 25.581 -16.808 10.846 1.00 42.78 129 SER A C 1
ATOM 1058 O O . SER A 1 129 ? 26.264 -16.943 11.859 1.00 42.78 129 SER A O 1
ATOM 1060 N N . SER A 1 130 ? 24.695 -17.731 10.461 1.00 38.03 130 SER A N 1
ATOM 1061 C CA . SER A 1 130 ? 24.540 -19.055 11.087 1.00 38.03 130 SER A CA 1
ATOM 1062 C C . SER A 1 130 ? 24.855 -20.164 10.100 1.00 38.03 130 SER A C 1
ATOM 1064 O O . SER A 1 130 ? 24.399 -20.045 8.941 1.00 38.03 130 SER A O 1
#

Secondary structure (DSSP, 8-state):
-PPP------------HHHHHHHHHHHHHHHHTT-EEEEEEEEE-SSTTEEEEEEEEEES-TT--HHHHHHHHHHHHHHHS-GGG--EEEEEEEEEHHHHHHTTTHHHHHHHHHHHHHHHHHHHHHTT--

Solvent-accessible surface area (backbone atoms only — not comparable to full-atom values): 7838 Å² total; per-residue (Å²): 134,81,84,79,86,69,79,81,75,81,77,78,73,89,85,52,75,64,52,53,53,51,49,52,51,51,52,50,52,29,58,79,60,60,33,43,71,78,43,78,48,66,44,69,71,77,64,76,69,20,33,36,36,41,38,32,19,76,43,60,51,91,87,55,52,74,72,56,51,52,49,51,53,51,53,51,48,57,73,75,45,58,84,85,73,59,71,38,80,72,45,79,45,76,43,43,48,69,59,41,57,75,37,66,40,73,67,39,50,55,51,51,48,54,51,52,50,55,52,52,52,54,58,58,57,67,73,71,78,121